Protein AF-A0A5M9NS33-F1 (afdb_monomer_lite)

pLDDT: mean 83.9, std 11.26, range [51.88, 95.5]

Secondary structure (DSSP, 8-state):
-HHHHHHHHHHHHHHHHHHHHHHHHHHHHHHHHTT-HHHHHHHHHHHHHHHHHHHH----GGGHHHHHHHHHHHHHHHHHHHHHHHHHHHHHHHHHHHHHHHHHHHHHHHHHHHHHHTT-

Structure (mmCIF, N/CA/C/O backbone):
data_AF-A0A5M9NS33-F1
#
_entry.id   AF-A0A5M9NS33-F1
#
loop_
_atom_site.group_PDB
_atom_site.id
_atom_site.type_symbol
_atom_site.label_atom_id
_atom_site.label_alt_id
_atom_site.label_comp_id
_atom_site.label_asym_id
_atom_site.label_entity_id
_atom_site.label_seq_id
_atom_site.pdbx_PDB_ins_code
_atom_site.Cartn_x
_atom_site.Cartn_y
_atom_site.Cartn_z
_atom_site.occupancy
_atom_site.B_iso_or_equiv
_atom_site.auth_seq_id
_atom_site.auth_comp_id
_atom_site.auth_asym_id
_atom_site.auth_atom_id
_atom_site.pdbx_PDB_model_num
ATOM 1 N N . MET A 1 1 ? 20.444 -3.857 -27.883 1.00 63.00 1 MET A N 1
ATOM 2 C CA . MET A 1 1 ? 19.854 -5.080 -27.289 1.00 63.00 1 MET A CA 1
ATOM 3 C C . MET A 1 1 ? 19.726 -5.002 -25.760 1.00 63.00 1 MET A C 1
ATOM 5 O O . MET A 1 1 ? 18.624 -5.177 -25.263 1.00 63.00 1 MET A O 1
ATOM 9 N N . ALA A 1 2 ? 20.769 -4.629 -25.003 1.00 81.25 2 ALA A N 1
ATOM 10 C CA . ALA A 1 2 ? 20.686 -4.489 -23.535 1.00 81.25 2 ALA A CA 1
ATOM 11 C C . ALA A 1 2 ? 19.640 -3.465 -23.029 1.00 81.25 2 ALA A C 1
ATOM 13 O O . ALA A 1 2 ? 18.993 -3.696 -22.011 1.00 81.25 2 ALA A O 1
ATOM 14 N N . GLN A 1 3 ? 19.443 -2.352 -23.746 1.00 84.94 3 GLN A N 1
ATOM 15 C CA . GLN A 1 3 ? 18.439 -1.336 -23.393 1.00 84.94 3 GLN A CA 1
ATOM 16 C C . GLN A 1 3 ? 17.003 -1.884 -23.456 1.00 84.94 3 GLN A C 1
ATOM 18 O O . GLN A 1 3 ? 16.223 -1.657 -22.538 1.00 84.94 3 GLN A O 1
ATOM 23 N N . TYR A 1 4 ? 16.685 -2.670 -24.489 1.00 87.62 4 TYR A N 1
ATOM 24 C CA . TYR A 1 4 ? 15.371 -3.294 -24.661 1.00 87.62 4 TYR A CA 1
ATOM 25 C C . TYR A 1 4 ? 15.023 -4.229 -23.492 1.00 87.62 4 TYR A C 1
ATOM 27 O O . TYR A 1 4 ? 13.934 -4.145 -22.930 1.00 87.62 4 TYR A O 1
ATOM 35 N N . TYR A 1 5 ? 15.970 -5.068 -23.061 1.00 89.88 5 TYR A N 1
ATOM 36 C CA . TYR A 1 5 ? 15.760 -5.956 -21.913 1.00 89.88 5 TYR A CA 1
ATOM 37 C C . TYR A 1 5 ? 15.577 -5.189 -20.598 1.00 89.88 5 TYR A C 1
ATOM 39 O O . TYR A 1 5 ? 14.714 -5.548 -19.799 1.00 89.88 5 TYR A O 1
ATOM 47 N N . LYS A 1 6 ? 16.328 -4.097 -20.385 1.00 88.56 6 LYS A N 1
ATOM 48 C CA . LYS A 1 6 ? 16.136 -3.215 -19.219 1.00 88.56 6 LYS A CA 1
ATOM 49 C C . LYS A 1 6 ? 14.741 -2.590 -19.202 1.00 88.56 6 LYS A C 1
ATOM 51 O O . LYS A 1 6 ? 14.126 -2.507 -18.143 1.00 88.56 6 LYS A O 1
ATOM 56 N N . GLU A 1 7 ? 14.238 -2.174 -20.361 1.00 92.25 7 GLU A N 1
ATOM 57 C CA . GLU A 1 7 ? 12.888 -1.624 -20.502 1.00 92.25 7 GLU A CA 1
ATOM 58 C C . GLU A 1 7 ? 11.812 -2.674 -20.225 1.00 92.25 7 GLU A C 1
ATOM 60 O O . GLU A 1 7 ? 10.892 -2.406 -19.457 1.00 92.25 7 GLU A O 1
ATOM 65 N N . LYS A 1 8 ? 11.962 -3.891 -20.758 1.00 93.94 8 LYS A N 1
ATOM 66 C CA . LYS A 1 8 ? 11.018 -4.991 -20.517 1.00 93.94 8 LYS A CA 1
ATOM 67 C C . LYS A 1 8 ? 10.977 -5.438 -19.059 1.00 93.94 8 LYS A C 1
ATOM 69 O O . LYS A 1 8 ? 9.894 -5.636 -18.513 1.00 93.94 8 LYS A O 1
ATOM 74 N N . LEU A 1 9 ? 12.136 -5.550 -18.413 1.00 92.56 9 LEU A N 1
ATOM 75 C CA . LEU A 1 9 ? 12.209 -5.880 -16.990 1.00 92.56 9 LEU A CA 1
ATOM 76 C C . LEU A 1 9 ? 11.555 -4.787 -16.133 1.00 92.56 9 LEU A C 1
ATOM 78 O O . LEU A 1 9 ? 10.815 -5.089 -15.199 1.00 92.56 9 LEU A O 1
ATOM 82 N N . TYR A 1 10 ? 11.798 -3.519 -16.470 1.00 93.50 10 TYR A N 1
ATOM 83 C CA . TYR A 1 10 ? 11.156 -2.393 -15.802 1.00 93.50 10 TYR A CA 1
ATOM 84 C C . TYR A 1 10 ? 9.626 -2.431 -15.956 1.00 93.50 10 TYR A C 1
ATOM 86 O O . TYR A 1 10 ? 8.925 -2.323 -14.952 1.00 93.50 10 TYR A O 1
ATOM 94 N N . GLU A 1 11 ? 9.108 -2.635 -17.174 1.00 94.12 11 GLU A N 1
ATOM 95 C CA . GLU A 1 11 ? 7.664 -2.778 -17.430 1.00 94.12 11 GLU A CA 1
ATOM 96 C C . GLU A 1 11 ? 7.051 -3.894 -16.579 1.00 94.12 11 GLU A C 1
ATOM 98 O O . GLU A 1 11 ? 6.038 -3.681 -15.915 1.00 94.12 11 GLU A O 1
ATOM 103 N N . PHE A 1 12 ? 7.677 -5.073 -16.575 1.00 94.88 12 PHE A N 1
ATOM 104 C CA . PHE A 1 12 ? 7.199 -6.222 -15.814 1.00 94.88 12 PHE A CA 1
ATOM 105 C C . PHE A 1 12 ? 7.129 -5.920 -14.312 1.00 94.88 12 PHE A C 1
ATOM 107 O O . PHE A 1 12 ? 6.076 -6.100 -13.695 1.00 94.88 12 PHE A O 1
ATOM 114 N N . ASN A 1 13 ? 8.219 -5.407 -13.735 1.00 93.81 13 ASN A N 1
ATOM 115 C CA . ASN A 1 13 ? 8.295 -5.120 -12.305 1.00 93.81 13 ASN A CA 1
ATOM 116 C C . ASN A 1 13 ? 7.289 -4.042 -11.892 1.00 93.81 13 ASN A C 1
ATOM 118 O O . ASN A 1 13 ? 6.545 -4.231 -10.935 1.00 93.81 13 ASN A O 1
ATOM 122 N N . ILE A 1 14 ? 7.213 -2.934 -12.633 1.00 92.69 14 ILE A N 1
ATOM 123 C CA . ILE A 1 14 ? 6.277 -1.852 -12.312 1.00 92.69 14 ILE A CA 1
ATOM 124 C C . ILE A 1 14 ? 4.827 -2.317 -12.441 1.00 92.69 14 ILE A C 1
ATOM 126 O O . ILE A 1 14 ? 4.024 -2.018 -11.563 1.00 92.69 14 ILE A O 1
ATOM 130 N N . ASN A 1 15 ? 4.486 -3.095 -13.471 1.00 92.75 15 ASN A N 1
ATOM 131 C CA . ASN A 1 15 ? 3.140 -3.652 -13.601 1.00 92.75 15 ASN A CA 1
ATOM 132 C C . ASN A 1 15 ? 2.783 -4.573 -12.430 1.00 92.75 15 ASN A C 1
ATOM 134 O O . ASN A 1 15 ? 1.657 -4.520 -11.936 1.00 92.75 15 ASN A O 1
ATOM 138 N N . ARG A 1 16 ? 3.732 -5.397 -11.970 1.00 94.31 16 ARG A N 1
ATOM 139 C CA . ARG A 1 16 ? 3.534 -6.266 -10.806 1.00 94.31 16 ARG A CA 1
ATOM 140 C C . ARG A 1 16 ? 3.242 -5.452 -9.547 1.00 94.31 16 ARG A C 1
ATOM 142 O O . ARG A 1 16 ? 2.261 -5.727 -8.863 1.00 94.31 16 ARG A O 1
ATOM 149 N N . GLU A 1 17 ? 4.051 -4.434 -9.271 1.00 94.25 17 GLU A N 1
ATOM 150 C CA . GLU A 1 17 ? 3.895 -3.605 -8.071 1.00 94.25 17 GLU A CA 1
ATOM 151 C C . GLU A 1 17 ? 2.627 -2.743 -8.118 1.00 94.25 17 GLU A C 1
ATOM 153 O O . GLU A 1 17 ? 1.915 -2.644 -7.124 1.00 94.25 17 GLU A O 1
ATOM 158 N N . CYS A 1 18 ? 2.271 -2.179 -9.276 1.00 91.69 18 CYS A N 1
ATOM 159 C CA . CYS A 1 18 ? 1.009 -1.454 -9.437 1.00 91.69 18 CYS A CA 1
ATOM 160 C C . CYS A 1 18 ? -0.210 -2.358 -9.196 1.00 91.69 18 CYS A C 1
ATOM 162 O O . CYS A 1 18 ? -1.163 -1.931 -8.545 1.00 91.69 18 CYS A O 1
ATOM 164 N N . LYS A 1 19 ? -0.180 -3.613 -9.669 1.00 93.50 19 LYS A N 1
ATOM 165 C CA . LYS A 1 19 ? -1.236 -4.596 -9.378 1.00 93.50 19 LYS A CA 1
ATOM 166 C C . LYS A 1 19 ? -1.313 -4.922 -7.889 1.00 93.50 19 LYS A C 1
ATOM 168 O O . LYS A 1 19 ? -2.413 -4.968 -7.348 1.00 93.50 19 LYS A O 1
ATOM 173 N N . ALA A 1 20 ? -0.169 -5.119 -7.232 1.00 90.62 20 ALA A N 1
ATOM 174 C CA . ALA A 1 20 ? -0.119 -5.364 -5.793 1.00 90.62 20 ALA A CA 1
ATOM 175 C C . ALA A 1 20 ? -0.719 -4.191 -5.002 1.00 90.62 20 ALA A C 1
ATOM 177 O O . ALA A 1 20 ? -1.540 -4.414 -4.119 1.00 90.62 20 ALA A O 1
ATOM 178 N N . ILE A 1 21 ? -0.393 -2.947 -5.372 1.00 93.06 21 ILE A N 1
ATOM 179 C CA . ILE A 1 21 ? -0.989 -1.744 -4.771 1.00 93.06 21 ILE A CA 1
ATOM 180 C C . ILE A 1 21 ? -2.505 -1.735 -4.964 1.00 93.06 21 ILE A C 1
ATOM 182 O O . ILE A 1 21 ? -3.231 -1.537 -3.998 1.00 93.06 21 ILE A O 1
ATOM 186 N N . TYR A 1 22 ? -2.985 -1.966 -6.189 1.00 92.94 22 TYR A N 1
ATOM 187 C CA . TYR A 1 22 ? -4.416 -1.942 -6.490 1.00 92.94 22 TYR A CA 1
ATOM 188 C C . TYR A 1 22 ? -5.195 -2.975 -5.663 1.00 92.94 22 TYR A C 1
ATOM 190 O O . TYR A 1 22 ? -6.131 -2.611 -4.956 1.00 92.94 22 TYR A O 1
ATOM 198 N N . MET A 1 23 ? -4.758 -4.239 -5.685 1.00 92.00 23 MET A N 1
ATOM 199 C CA . MET A 1 23 ? -5.381 -5.309 -4.896 1.00 92.00 23 MET A CA 1
ATOM 200 C C . MET A 1 23 ? -5.261 -5.053 -3.392 1.00 92.00 23 MET A C 1
ATOM 202 O O . MET A 1 23 ? -6.185 -5.331 -2.637 1.00 92.00 23 MET A O 1
ATOM 206 N N . GLY A 1 24 ? -4.129 -4.504 -2.948 1.00 91.44 24 GLY A N 1
ATOM 207 C CA . GLY A 1 24 ? -3.916 -4.146 -1.553 1.00 91.44 24 GLY A CA 1
ATOM 208 C C . GLY A 1 24 ? -4.882 -3.076 -1.072 1.00 91.44 24 GLY A C 1
ATOM 209 O O . GLY A 1 24 ? -5.432 -3.219 0.012 1.00 91.44 24 GLY A O 1
ATOM 210 N N . CYS A 1 25 ? -5.114 -2.027 -1.863 1.00 90.25 25 CYS A N 1
ATOM 211 C CA . CYS A 1 25 ? -6.074 -0.979 -1.519 1.00 90.25 25 CYS A CA 1
ATOM 212 C C . CYS A 1 25 ? -7.492 -1.538 -1.366 1.00 90.25 25 CYS A C 1
ATOM 214 O O . CYS A 1 25 ? -8.165 -1.209 -0.395 1.00 90.25 25 CYS A O 1
ATOM 216 N N . ASP A 1 26 ? -7.918 -2.391 -2.296 1.00 93.06 26 ASP A N 1
ATOM 217 C CA . ASP A 1 26 ? -9.234 -3.035 -2.269 1.00 93.06 26 ASP A CA 1
ATOM 218 C C . ASP A 1 26 ? -9.410 -3.894 -1.006 1.00 93.06 26 ASP A C 1
ATOM 220 O O . ASP A 1 26 ? -10.302 -3.668 -0.187 1.00 93.06 26 ASP A O 1
ATOM 224 N N . LYS A 1 27 ? -8.448 -4.787 -0.756 1.00 92.38 27 LYS A N 1
ATOM 225 C CA . LYS A 1 27 ? -8.448 -5.667 0.418 1.00 92.38 27 LYS A CA 1
ATOM 226 C C . LYS A 1 27 ? -8.282 -4.928 1.742 1.00 92.38 27 LYS A C 1
ATOM 228 O O . LYS A 1 27 ? -8.808 -5.361 2.765 1.00 92.38 27 LYS A O 1
ATOM 233 N N . PHE A 1 28 ? -7.575 -3.803 1.740 1.00 88.12 28 PHE A N 1
ATOM 234 C CA . PHE A 1 28 ? -7.495 -2.923 2.898 1.00 88.12 28 PHE A CA 1
ATOM 235 C C . PHE A 1 28 ? -8.870 -2.346 3.242 1.00 88.12 28 PHE A C 1
ATOM 237 O O . PHE A 1 28 ? -9.263 -2.383 4.403 1.00 88.12 28 PHE A O 1
ATOM 244 N N . VAL A 1 29 ? -9.615 -1.850 2.249 1.00 86.31 29 VAL A N 1
ATOM 245 C CA . VAL A 1 29 ? -10.964 -1.306 2.465 1.00 86.31 29 VAL A CA 1
ATOM 246 C C . VAL A 1 29 ? -11.913 -2.383 2.990 1.00 86.31 29 VAL A C 1
ATOM 248 O O . VAL A 1 29 ? -12.606 -2.135 3.976 1.00 86.31 29 VAL A O 1
ATOM 251 N N . GLU A 1 30 ? -11.899 -3.583 2.401 1.00 90.31 30 GLU A N 1
ATOM 252 C CA . GLU A 1 30 ? -12.655 -4.735 2.916 1.00 90.31 30 GLU A CA 1
ATOM 253 C C . GLU A 1 30 ? -12.314 -5.016 4.389 1.00 90.31 30 GLU A C 1
ATOM 255 O O . GLU A 1 30 ? -13.199 -5.035 5.241 1.00 90.31 30 GLU A O 1
ATOM 260 N N . ALA A 1 31 ? -11.024 -5.127 4.722 1.00 86.56 31 ALA A N 1
ATOM 261 C CA . ALA A 1 31 ? -10.585 -5.417 6.085 1.00 86.56 31 ALA A CA 1
ATOM 262 C C . ALA A 1 31 ? -10.995 -4.335 7.099 1.00 86.56 31 ALA A C 1
ATOM 264 O O . ALA A 1 31 ? -11.288 -4.649 8.253 1.00 86.56 31 ALA A O 1
ATOM 265 N N . ILE A 1 32 ? -11.026 -3.065 6.688 1.00 82.38 32 ILE A N 1
ATOM 266 C CA . ILE A 1 32 ? -11.506 -1.962 7.528 1.00 82.38 32 ILE A CA 1
ATOM 267 C C . ILE A 1 32 ? -13.016 -2.075 7.767 1.00 82.38 32 ILE A C 1
ATOM 269 O O . ILE A 1 32 ? -13.453 -1.923 8.910 1.00 82.38 32 ILE A O 1
ATOM 273 N N . ASN A 1 33 ? -13.800 -2.378 6.729 1.00 81.88 33 ASN A N 1
ATOM 274 C CA . ASN A 1 33 ? -15.249 -2.570 6.844 1.00 81.88 33 ASN A CA 1
ATOM 275 C C . ASN A 1 33 ? -15.593 -3.751 7.763 1.00 81.88 33 ASN A C 1
ATOM 277 O O . ASN A 1 33 ? -16.477 -3.638 8.613 1.00 81.88 33 ASN A O 1
ATOM 281 N N . ASP A 1 34 ? -14.818 -4.830 7.666 1.00 84.44 34 ASP A N 1
ATOM 282 C CA . ASP A 1 34 ? -14.949 -6.026 8.502 1.00 84.44 34 ASP A CA 1
ATOM 283 C C . ASP A 1 34 ? -14.348 -5.851 9.905 1.00 84.44 34 ASP A C 1
ATOM 285 O O . ASP A 1 34 ? -14.402 -6.763 10.732 1.00 84.44 34 ASP A O 1
ATOM 289 N N . LYS A 1 35 ? -13.748 -4.687 10.195 1.00 80.50 35 LYS A N 1
ATOM 290 C CA . LYS A 1 35 ? -13.025 -4.392 11.444 1.00 80.50 35 LYS A CA 1
ATOM 291 C C . LYS A 1 35 ? -11.900 -5.400 11.741 1.00 80.50 35 LYS A C 1
ATOM 293 O O . LYS A 1 35 ? -11.503 -5.581 12.893 1.00 80.50 35 LYS A O 1
ATOM 298 N N . ASN A 1 36 ? -11.343 -6.036 10.710 1.00 81.81 36 ASN A N 1
ATOM 299 C CA . ASN A 1 36 ? -10.247 -6.994 10.813 1.00 81.81 36 ASN A CA 1
ATOM 300 C C . ASN A 1 36 ? -8.890 -6.274 10.771 1.00 81.81 36 ASN A C 1
ATOM 302 O O . ASN A 1 36 ? -8.280 -6.074 9.718 1.00 81.81 36 ASN A O 1
ATOM 306 N N . LEU A 1 37 ? -8.397 -5.904 11.953 1.00 78.06 37 LEU A N 1
ATOM 307 C CA . LEU A 1 37 ? -7.183 -5.095 12.112 1.00 78.06 37 LEU A CA 1
ATOM 308 C C . LEU A 1 37 ? 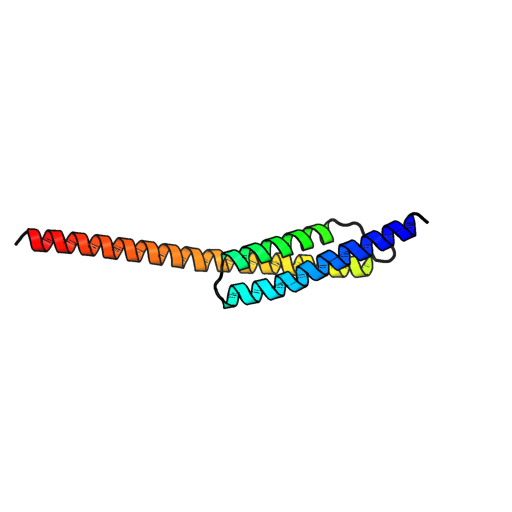-5.913 -5.776 11.607 1.00 78.06 37 LEU A C 1
ATOM 310 O O . LEU A 1 37 ? -5.041 -5.118 11.041 1.00 78.06 37 LEU A O 1
ATOM 314 N N . SER A 1 38 ? -5.806 -7.091 11.806 1.00 82.31 38 SER A N 1
ATOM 315 C CA . SER A 1 38 ? -4.644 -7.862 11.359 1.00 82.31 38 SER A CA 1
ATOM 316 C C . SER A 1 38 ? -4.534 -7.828 9.834 1.00 82.31 38 SER A C 1
ATOM 318 O O . SER A 1 38 ? -3.480 -7.491 9.291 1.00 82.31 38 SER A O 1
ATOM 320 N N . SER A 1 39 ? -5.656 -8.061 9.147 1.00 85.44 39 SER A N 1
ATOM 321 C CA . SER A 1 39 ? -5.718 -8.021 7.685 1.00 85.44 39 SER A CA 1
ATOM 322 C C . SER A 1 39 ? -5.484 -6.610 7.152 1.00 85.44 39 SER A C 1
ATOM 324 O O . SER A 1 39 ? -4.684 -6.427 6.236 1.00 85.44 39 SER A O 1
ATOM 326 N N . ALA A 1 40 ? -6.096 -5.595 7.771 1.00 84.69 40 ALA A N 1
ATOM 327 C CA . ALA A 1 40 ? -5.883 -4.201 7.393 1.00 84.69 40 ALA A CA 1
ATOM 328 C C . ALA A 1 40 ? -4.398 -3.816 7.500 1.00 84.69 40 ALA A C 1
ATOM 330 O O . ALA A 1 40 ? -3.831 -3.260 6.560 1.00 84.69 40 ALA A O 1
ATOM 331 N N . ARG A 1 41 ? -3.724 -4.181 8.598 1.00 82.94 41 ARG A N 1
ATOM 332 C CA . ARG A 1 41 ? -2.284 -3.944 8.763 1.00 82.94 41 ARG A CA 1
ATOM 333 C C . ARG A 1 41 ? -1.451 -4.675 7.708 1.00 82.94 41 ARG A C 1
ATOM 335 O O . ARG A 1 41 ? -0.546 -4.074 7.135 1.00 82.94 41 ARG A O 1
ATOM 342 N N . MET A 1 42 ? -1.757 -5.939 7.428 1.00 88.38 42 MET A N 1
ATOM 343 C CA . MET A 1 42 ? -1.029 -6.732 6.435 1.00 88.38 42 MET A CA 1
ATOM 344 C C . MET A 1 42 ? -1.113 -6.107 5.034 1.00 88.38 42 MET A C 1
ATOM 346 O O . MET A 1 42 ? -0.090 -5.908 4.375 1.00 88.38 42 MET A O 1
ATOM 350 N N . PHE A 1 43 ? -2.318 -5.749 4.580 1.00 89.69 43 PHE A N 1
ATOM 351 C CA . PHE A 1 43 ? -2.497 -5.125 3.266 1.00 89.69 43 PHE A CA 1
ATOM 352 C C . PHE A 1 43 ? -1.870 -3.733 3.205 1.00 89.69 43 PHE A C 1
ATOM 354 O O . PHE A 1 43 ? -1.259 -3.374 2.198 1.00 89.69 43 PHE A O 1
ATOM 361 N N . LEU A 1 44 ? -1.927 -2.980 4.303 1.00 86.50 44 LEU A N 1
ATOM 362 C CA . LEU A 1 44 ? -1.250 -1.695 4.427 1.00 86.50 44 LEU A CA 1
ATOM 363 C C . LEU A 1 44 ? 0.271 -1.823 4.244 1.00 86.50 44 LEU A C 1
ATOM 365 O O . LEU A 1 44 ? 0.870 -1.081 3.461 1.00 86.50 44 LEU A O 1
ATOM 369 N N . GLU A 1 45 ? 0.902 -2.774 4.936 1.00 87.12 45 GLU A N 1
ATOM 370 C CA . GLU A 1 45 ? 2.340 -3.038 4.822 1.00 87.12 45 GLU A CA 1
ATOM 371 C C . GLU A 1 45 ? 2.725 -3.431 3.387 1.00 87.12 45 GLU A C 1
ATOM 373 O O . GLU A 1 45 ? 3.715 -2.920 2.852 1.00 87.12 45 GLU A O 1
ATOM 378 N N . MET A 1 46 ? 1.906 -4.255 2.723 1.00 90.44 46 MET A N 1
ATOM 379 C CA . MET A 1 46 ? 2.094 -4.613 1.315 1.00 90.44 46 MET A CA 1
ATOM 380 C C . MET A 1 46 ? 2.097 -3.373 0.408 1.00 90.44 46 MET A C 1
ATOM 382 O O . MET A 1 46 ? 3.042 -3.175 -0.360 1.00 90.44 46 MET A O 1
ATOM 386 N N . ILE A 1 47 ? 1.092 -2.498 0.528 1.00 91.56 47 ILE A N 1
ATOM 387 C CA . ILE A 1 47 ? 0.990 -1.297 -0.315 1.00 91.56 47 ILE A CA 1
ATOM 388 C C . ILE A 1 47 ? 2.179 -0.359 -0.076 1.00 91.56 47 ILE A C 1
ATOM 390 O O . ILE A 1 47 ? 2.748 0.184 -1.030 1.00 91.56 47 ILE A O 1
ATOM 394 N N . ILE A 1 48 ? 2.587 -0.175 1.185 1.00 90.50 48 ILE A N 1
ATOM 395 C CA . ILE A 1 48 ? 3.740 0.661 1.545 1.00 90.50 48 ILE A CA 1
ATOM 396 C C . ILE A 1 48 ? 5.021 0.118 0.908 1.00 90.50 48 ILE A C 1
ATOM 398 O O . ILE A 1 48 ? 5.809 0.898 0.366 1.00 90.50 48 ILE A O 1
ATOM 402 N N . ASN A 1 49 ? 5.236 -1.196 0.954 1.00 91.94 49 ASN A N 1
ATOM 403 C CA . ASN A 1 49 ? 6.428 -1.821 0.388 1.00 91.94 49 ASN A CA 1
ATOM 404 C C . ASN A 1 49 ? 6.485 -1.653 -1.137 1.00 91.94 49 ASN A C 1
ATOM 406 O O . ASN A 1 49 ? 7.512 -1.202 -1.656 1.00 91.94 49 ASN A O 1
ATOM 410 N N . SER A 1 50 ? 5.374 -1.872 -1.843 1.00 94.19 50 SER A N 1
ATOM 411 C CA . SER A 1 50 ? 5.290 -1.617 -3.287 1.00 94.19 50 SER A CA 1
ATOM 412 C C . SER A 1 50 ? 5.487 -0.135 -3.633 1.00 94.19 50 SER A C 1
ATOM 414 O O . SER A 1 50 ? 6.238 0.208 -4.549 1.00 94.19 50 SER A O 1
ATOM 416 N N . CYS A 1 51 ? 4.903 0.782 -2.853 1.00 94.31 51 CYS A N 1
ATOM 417 C CA . CYS A 1 51 ? 5.107 2.223 -3.032 1.00 94.31 51 CYS A CA 1
ATOM 418 C C . CYS A 1 51 ? 6.574 2.637 -2.834 1.00 94.31 51 CYS A C 1
ATOM 420 O O . CYS A 1 51 ? 7.090 3.469 -3.588 1.00 94.31 51 CYS A O 1
ATOM 422 N N . LYS A 1 52 ? 7.267 2.064 -1.842 1.00 93.94 52 LYS A N 1
ATOM 423 C CA . LYS A 1 52 ? 8.704 2.292 -1.627 1.00 93.94 52 LYS A CA 1
ATOM 424 C C . LYS A 1 52 ? 9.515 1.807 -2.824 1.00 93.94 52 LYS A C 1
ATOM 426 O O . LYS A 1 52 ? 10.348 2.570 -3.309 1.00 93.94 52 LYS A O 1
ATOM 431 N N . TYR A 1 53 ? 9.230 0.607 -3.334 1.00 95.50 53 TYR A N 1
ATOM 432 C CA . TYR A 1 53 ? 9.900 0.064 -4.516 1.00 95.50 53 TYR A CA 1
ATOM 433 C C . TYR A 1 53 ? 9.744 0.983 -5.736 1.00 95.50 53 TYR A C 1
ATOM 435 O O . TYR A 1 53 ? 10.733 1.362 -6.368 1.00 95.50 53 TYR A O 1
ATOM 443 N N . ILE A 1 54 ? 8.518 1.416 -6.046 1.00 93.06 54 ILE A N 1
ATOM 444 C CA . ILE A 1 54 ? 8.267 2.330 -7.171 1.00 93.06 54 ILE A CA 1
ATOM 445 C C . ILE A 1 54 ? 9.026 3.649 -6.973 1.00 93.06 54 ILE A C 1
ATOM 447 O O . ILE A 1 54 ? 9.622 4.174 -7.910 1.00 93.06 54 ILE A O 1
ATOM 451 N N . ARG A 1 55 ? 9.068 4.190 -5.752 1.00 93.38 55 ARG A N 1
ATOM 452 C CA . ARG A 1 55 ? 9.778 5.444 -5.463 1.00 93.38 55 ARG A CA 1
ATOM 453 C C . ARG A 1 55 ? 11.293 5.348 -5.634 1.00 93.38 55 ARG A C 1
ATOM 455 O O . ARG A 1 55 ? 11.893 6.339 -6.061 1.00 93.38 55 ARG A O 1
ATOM 462 N N . THR A 1 56 ? 11.907 4.219 -5.296 1.00 94.25 56 THR A N 1
ATOM 463 C CA . THR A 1 56 ? 13.365 4.027 -5.377 1.00 94.25 56 THR A CA 1
ATOM 464 C C . THR A 1 56 ? 13.824 3.518 -6.739 1.00 94.25 56 THR A C 1
ATOM 466 O O . THR A 1 56 ? 14.983 3.710 -7.102 1.00 94.25 56 THR A O 1
ATOM 469 N N . THR A 1 57 ? 12.921 2.942 -7.533 1.00 93.88 57 THR A N 1
ATOM 470 C CA . THR A 1 57 ? 13.233 2.479 -8.886 1.00 93.88 57 THR A CA 1
ATOM 471 C C . THR A 1 57 ? 13.653 3.645 -9.789 1.00 93.88 57 THR A C 1
ATOM 473 O O . THR A 1 57 ? 13.079 4.742 -9.767 1.00 93.88 57 THR A O 1
ATOM 476 N N . LYS A 1 58 ? 14.684 3.408 -10.608 1.00 93.69 58 LYS A N 1
ATOM 477 C CA . LYS A 1 58 ? 15.136 4.335 -11.649 1.00 93.69 58 LYS A CA 1
ATOM 478 C C . LYS A 1 58 ? 14.505 3.932 -12.988 1.00 93.69 58 LYS A C 1
ATOM 480 O O . LYS A 1 58 ? 14.807 2.843 -13.475 1.00 93.69 58 LYS A O 1
ATOM 485 N N . PRO A 1 59 ? 13.649 4.772 -13.595 1.00 93.38 59 PRO A N 1
ATOM 486 C CA . PRO A 1 59 ? 13.010 4.433 -14.858 1.00 93.38 59 PRO A CA 1
ATOM 487 C C . PRO A 1 59 ? 13.982 4.610 -16.037 1.00 93.38 59 PRO A C 1
ATOM 489 O O . PRO A 1 59 ? 14.816 5.524 -16.015 1.00 93.38 59 PRO A O 1
ATOM 492 N N . PRO A 1 60 ? 13.853 3.802 -17.102 1.00 93.69 60 PRO A N 1
ATOM 493 C CA . PRO A 1 60 ? 14.406 4.139 -18.410 1.00 93.69 60 PRO A CA 1
ATOM 494 C C . PRO A 1 60 ? 13.833 5.470 -18.921 1.00 93.69 60 PRO A C 1
ATOM 496 O O . PRO A 1 60 ? 12.717 5.846 -18.559 1.00 93.69 60 PRO A O 1
ATOM 499 N N . VAL A 1 61 ? 14.568 6.165 -19.798 1.00 91.75 61 VAL A N 1
ATOM 500 C CA . VAL A 1 61 ? 14.194 7.503 -20.313 1.00 91.75 61 VAL A CA 1
ATOM 501 C C . VAL A 1 61 ? 12.768 7.521 -20.870 1.00 91.75 61 VAL A C 1
ATOM 503 O O . VAL A 1 61 ? 11.994 8.414 -20.535 1.00 91.75 61 VAL A O 1
ATOM 506 N N . LYS A 1 62 ? 12.398 6.480 -21.623 1.00 92.50 62 LYS A N 1
ATOM 507 C CA . LYS A 1 62 ? 11.067 6.292 -22.212 1.00 92.50 62 LYS A CA 1
ATOM 508 C C . LYS A 1 62 ? 9.915 6.361 -21.196 1.00 92.50 62 LYS A C 1
ATOM 510 O O . LYS A 1 62 ? 8.841 6.837 -21.539 1.00 92.50 62 LYS A O 1
ATOM 515 N N . TYR A 1 63 ? 10.124 5.918 -19.954 1.00 92.56 63 TYR A N 1
ATOM 516 C CA . TYR A 1 63 ? 9.074 5.839 -18.925 1.00 92.56 63 TYR A CA 1
ATOM 517 C C . TYR A 1 63 ? 9.184 6.933 -17.859 1.00 92.56 63 TYR A C 1
ATOM 519 O O . TYR A 1 63 ? 8.486 6.885 -16.848 1.00 92.56 63 TYR A O 1
ATOM 527 N N . LYS A 1 64 ? 10.067 7.922 -18.033 1.00 93.00 64 LYS A N 1
ATOM 528 C CA . LYS A 1 64 ? 10.372 8.907 -16.986 1.00 93.00 64 LYS A CA 1
ATOM 529 C C . LYS A 1 64 ? 9.137 9.689 -16.523 1.00 93.00 64 LYS A C 1
ATOM 531 O O . LYS A 1 64 ? 8.925 9.819 -15.317 1.00 93.00 64 LYS A O 1
ATOM 536 N N . GLU A 1 65 ? 8.310 10.151 -17.460 1.00 93.31 65 GLU A N 1
ATOM 537 C CA . GLU A 1 65 ? 7.120 10.952 -17.142 1.00 93.31 65 GLU A CA 1
ATOM 538 C C . GLU A 1 65 ? 6.020 10.130 -16.470 1.00 93.31 65 GLU A C 1
ATOM 540 O O . GLU A 1 65 ? 5.526 10.514 -15.408 1.00 93.31 65 GLU A O 1
ATOM 545 N N . ILE A 1 66 ? 5.689 8.953 -17.009 1.00 90.94 66 ILE A N 1
ATOM 546 C CA . ILE A 1 66 ? 4.684 8.083 -16.382 1.00 90.94 66 ILE A CA 1
ATOM 547 C C . ILE A 1 66 ? 5.138 7.627 -14.989 1.00 90.94 66 ILE A C 1
ATOM 549 O O . ILE A 1 66 ? 4.362 7.634 -14.035 1.00 90.94 66 ILE A O 1
ATOM 553 N N . HIS A 1 67 ? 6.429 7.345 -14.818 1.00 93.25 67 HIS A N 1
ATOM 554 C CA . HIS A 1 67 ? 6.976 6.978 -13.520 1.00 93.25 67 HIS A CA 1
ATOM 555 C C . HIS A 1 67 ? 6.920 8.128 -12.509 1.00 93.25 67 HIS A C 1
ATOM 557 O O . HIS A 1 67 ? 6.683 7.902 -11.323 1.00 93.25 67 HIS A O 1
ATOM 563 N N . LYS A 1 68 ? 7.093 9.379 -12.952 1.00 93.50 68 LYS A N 1
ATOM 564 C CA . LYS A 1 68 ? 6.918 10.562 -12.097 1.00 93.50 68 LYS A CA 1
ATOM 565 C C . LYS A 1 68 ? 5.481 10.664 -11.578 1.00 93.50 68 LYS A C 1
ATOM 567 O O . LYS A 1 68 ? 5.285 10.954 -10.397 1.00 93.50 68 LYS A O 1
ATOM 572 N N . GLN A 1 69 ? 4.491 10.375 -12.423 1.00 92.94 69 GLN A N 1
ATOM 573 C CA . GLN A 1 69 ? 3.085 10.315 -12.012 1.00 92.94 69 GLN A CA 1
ATOM 574 C C . GLN A 1 69 ? 2.849 9.188 -10.997 1.00 92.94 69 GLN A C 1
ATOM 576 O O . GLN A 1 69 ? 2.263 9.436 -9.944 1.00 92.94 69 GLN A O 1
ATOM 581 N N . MET A 1 70 ? 3.401 7.994 -11.239 1.00 93.50 70 MET A N 1
ATOM 582 C CA . MET A 1 70 ? 3.335 6.873 -10.290 1.00 93.50 70 MET A CA 1
ATOM 583 C C . MET A 1 70 ? 3.934 7.242 -8.927 1.00 93.50 70 MET A C 1
ATOM 585 O O . MET A 1 70 ? 3.301 7.020 -7.898 1.00 93.50 70 MET A O 1
ATOM 589 N N . LYS A 1 71 ? 5.107 7.894 -8.890 1.00 93.56 71 LYS A N 1
ATOM 590 C CA . LYS A 1 71 ? 5.704 8.370 -7.627 1.00 93.56 71 LYS A CA 1
ATOM 591 C C . LYS A 1 71 ? 4.793 9.345 -6.886 1.00 93.56 71 LYS A C 1
ATOM 593 O O . LYS A 1 71 ? 4.723 9.284 -5.660 1.00 93.56 71 LYS A O 1
ATOM 598 N N . LYS A 1 72 ? 4.098 10.234 -7.603 1.00 93.19 72 LYS A N 1
ATOM 599 C CA . LYS A 1 72 ? 3.135 11.166 -6.998 1.00 93.19 72 LYS A CA 1
ATOM 600 C C . LYS A 1 72 ? 1.980 10.407 -6.340 1.00 93.19 72 LYS A C 1
ATOM 602 O O . LYS A 1 72 ? 1.659 10.701 -5.192 1.00 93.19 72 LYS A O 1
ATOM 607 N N . VAL A 1 73 ? 1.426 9.402 -7.017 1.00 92.94 73 VAL A N 1
ATOM 608 C CA . VAL A 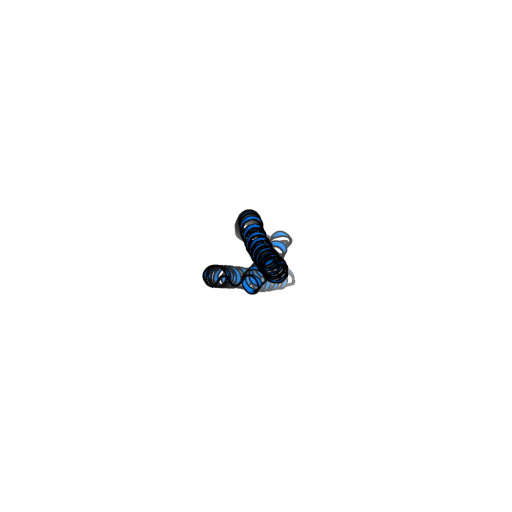1 73 ? 0.381 8.531 -6.454 1.00 92.94 73 VAL A CA 1
ATOM 609 C C . VAL A 1 73 ? 0.892 7.792 -5.215 1.00 92.94 73 VAL A C 1
ATOM 611 O O . VAL A 1 73 ? 0.266 7.880 -4.165 1.00 92.94 73 VAL A O 1
ATOM 614 N N . CYS A 1 74 ? 2.068 7.158 -5.280 1.00 93.38 74 CYS A N 1
ATOM 615 C CA . CYS A 1 74 ? 2.672 6.478 -4.129 1.00 93.38 74 CYS A CA 1
ATOM 616 C C . CYS A 1 74 ? 2.901 7.420 -2.937 1.00 93.38 74 CYS A C 1
ATOM 618 O O . CYS A 1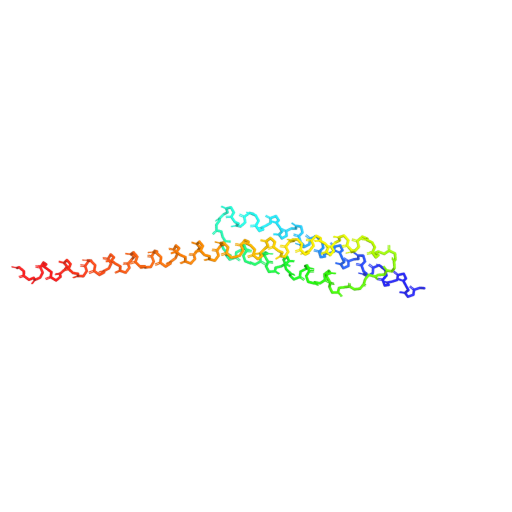 74 ? 2.682 7.037 -1.791 1.00 93.38 74 CYS A O 1
ATOM 620 N N . ASN A 1 75 ? 3.323 8.664 -3.183 1.00 90.56 75 ASN A N 1
ATOM 621 C CA . ASN A 1 75 ? 3.480 9.659 -2.122 1.00 90.56 75 ASN A CA 1
ATOM 622 C C . ASN A 1 75 ? 2.137 10.037 -1.485 1.00 90.56 75 ASN A C 1
ATOM 624 O O . ASN A 1 75 ? 2.076 10.183 -0.267 1.00 90.56 75 ASN A O 1
ATOM 628 N N . ASN A 1 76 ? 1.079 10.183 -2.285 1.00 90.88 76 ASN A N 1
ATOM 629 C CA . ASN A 1 76 ? -0.262 10.466 -1.776 1.00 90.88 76 ASN A CA 1
ATOM 630 C C . ASN A 1 76 ? -0.798 9.299 -0.942 1.00 90.88 76 ASN A C 1
ATOM 632 O O . ASN A 1 76 ? -1.280 9.529 0.162 1.00 90.88 76 ASN A O 1
ATOM 636 N N . LEU A 1 77 ? -0.641 8.060 -1.421 1.00 89.19 77 LEU A N 1
ATOM 637 C CA . LEU A 1 77 ? -1.022 6.855 -0.679 1.00 89.19 77 LEU A CA 1
ATOM 638 C C . LEU A 1 77 ? -0.288 6.777 0.663 1.00 89.19 77 LEU A C 1
ATOM 640 O O . LEU A 1 77 ? -0.914 6.641 1.704 1.00 89.19 77 LEU A O 1
ATOM 644 N N . MET A 1 78 ? 1.034 6.967 0.672 1.00 85.81 78 MET A N 1
ATOM 645 C CA . MET A 1 78 ? 1.811 6.951 1.916 1.00 85.81 78 MET A CA 1
ATOM 646 C C . MET A 1 78 ? 1.416 8.053 2.912 1.00 85.81 78 MET A C 1
ATOM 648 O O . MET A 1 78 ? 1.548 7.838 4.115 1.00 85.81 78 MET A O 1
ATOM 652 N N . LYS A 1 79 ? 0.962 9.222 2.436 1.00 85.94 79 LYS A N 1
ATOM 653 C CA . LYS A 1 79 ? 0.423 10.282 3.304 1.00 85.94 79 LYS A CA 1
ATOM 654 C C . LYS A 1 79 ? -0.920 9.875 3.900 1.00 85.94 79 LYS A C 1
ATOM 656 O O . LYS A 1 79 ? -1.024 9.829 5.117 1.00 85.94 79 LYS A O 1
ATOM 661 N N . LEU A 1 80 ? -1.868 9.470 3.050 1.00 82.94 80 LEU A N 1
ATOM 662 C CA . LEU A 1 80 ? -3.170 8.942 3.472 1.00 82.94 80 LEU A CA 1
ATOM 663 C C . LEU A 1 80 ? -3.015 7.851 4.531 1.00 82.94 80 LEU A C 1
ATOM 665 O O . LEU A 1 80 ? -3.733 7.840 5.521 1.00 82.94 80 LEU A O 1
ATOM 669 N N . TYR A 1 81 ? -2.038 6.963 4.365 1.00 77.06 81 TYR A N 1
ATOM 670 C CA . TYR A 1 81 ? -1.775 5.915 5.340 1.00 77.06 81 TYR A CA 1
ATOM 671 C C . TYR A 1 81 ? -1.231 6.411 6.667 1.00 77.06 81 TYR A C 1
ATOM 673 O O . TYR A 1 81 ? -1.610 5.854 7.689 1.00 77.06 81 TYR A O 1
ATOM 681 N N . ARG A 1 82 ? -0.374 7.437 6.693 1.00 74.44 82 ARG A N 1
ATOM 682 C CA . ARG A 1 82 ? 0.026 8.049 7.969 1.00 74.44 82 ARG A CA 1
ATOM 683 C C . ARG A 1 82 ? -1.180 8.622 8.698 1.00 74.44 82 ARG A C 1
ATOM 685 O O . ARG A 1 82 ? -1.301 8.399 9.897 1.00 74.44 82 ARG A O 1
ATOM 692 N N . ASP A 1 83 ? -2.060 9.295 7.968 1.00 75.88 83 ASP A N 1
ATOM 693 C CA . ASP A 1 83 ? -3.243 9.933 8.541 1.00 75.88 83 ASP A CA 1
ATOM 694 C C . ASP A 1 83 ? -4.223 8.878 9.072 1.00 75.88 83 ASP A C 1
ATOM 696 O O . ASP A 1 83 ? -4.649 8.946 10.224 1.00 75.88 83 ASP A O 1
ATOM 700 N N . ILE A 1 84 ? -4.507 7.840 8.272 1.00 69.94 84 ILE A N 1
ATOM 701 C CA . ILE A 1 84 ? -5.344 6.712 8.692 1.00 69.94 84 ILE A CA 1
ATOM 702 C C . ILE A 1 84 ? -4.721 6.024 9.898 1.00 69.94 84 ILE A C 1
ATOM 704 O O . ILE A 1 84 ? -5.418 5.828 10.881 1.00 69.94 84 ILE A O 1
ATOM 708 N N . PHE A 1 85 ? -3.433 5.678 9.856 1.00 66.62 85 PHE A N 1
ATOM 709 C CA . PHE A 1 85 ? -2.783 4.950 10.941 1.00 66.62 85 PHE A CA 1
ATOM 710 C C . PHE A 1 85 ? -2.774 5.756 12.238 1.00 66.62 85 PHE A C 1
ATOM 712 O O . PHE A 1 85 ? -3.051 5.171 13.273 1.00 66.62 85 PHE A O 1
ATOM 719 N N . SER A 1 86 ? -2.550 7.075 12.184 1.00 67.25 86 SER A N 1
ATOM 720 C CA . SER A 1 86 ? -2.667 7.960 13.352 1.00 67.25 86 SER A CA 1
ATOM 721 C C . SER A 1 86 ? -4.070 7.891 13.960 1.00 67.25 86 SER A C 1
ATOM 723 O O . SER A 1 86 ? -4.217 7.579 15.134 1.00 67.25 86 SER A O 1
ATOM 725 N N . ILE A 1 87 ? -5.110 8.082 13.143 1.00 65.75 87 ILE A N 1
ATOM 726 C CA . ILE A 1 87 ? -6.507 8.056 13.603 1.00 65.75 87 ILE A CA 1
ATOM 727 C C . ILE A 1 87 ? -6.904 6.665 14.121 1.00 65.75 87 ILE A C 1
ATOM 729 O O . ILE A 1 87 ? -7.652 6.545 15.093 1.00 65.75 87 ILE A O 1
ATOM 733 N N . PHE A 1 88 ? -6.438 5.606 13.456 1.00 62.19 88 PHE A N 1
ATOM 734 C CA . PHE A 1 88 ? -6.769 4.225 13.795 1.00 62.19 88 PHE A CA 1
ATOM 735 C C . PHE A 1 88 ? -6.088 3.783 15.087 1.00 62.19 88 PHE A C 1
ATOM 737 O O . PHE A 1 88 ? -6.734 3.142 15.909 1.00 62.19 88 PHE A O 1
ATOM 744 N N . ILE A 1 89 ? -4.818 4.150 15.279 1.00 58.66 89 ILE A N 1
ATOM 745 C CA . ILE A 1 89 ? -4.087 3.948 16.531 1.00 58.66 89 ILE A CA 1
ATOM 746 C C . ILE A 1 89 ? -4.824 4.623 17.682 1.00 58.66 89 ILE A C 1
ATOM 748 O O . ILE A 1 89 ? -5.127 3.957 18.670 1.00 58.66 89 ILE A O 1
ATOM 752 N N . ASP A 1 90 ? -5.184 5.895 17.518 1.00 57.12 90 ASP A N 1
ATOM 753 C CA . ASP A 1 90 ? -5.832 6.653 18.581 1.00 57.12 90 ASP A CA 1
ATOM 754 C C . ASP A 1 90 ? -7.191 6.027 18.922 1.00 57.12 90 ASP A C 1
ATOM 756 O O . ASP A 1 90 ? -7.469 5.726 20.079 1.00 57.12 90 ASP A O 1
ATOM 760 N N . ARG A 1 91 ? -8.030 5.714 17.928 1.00 62.19 91 ARG A N 1
ATOM 761 C CA . ARG A 1 91 ? -9.347 5.099 18.175 1.00 62.19 91 ARG A CA 1
ATOM 762 C C . ARG A 1 91 ? -9.291 3.669 18.713 1.00 62.19 91 ARG A C 1
ATOM 764 O O . ARG A 1 91 ? -10.110 3.328 19.563 1.00 62.19 91 ARG A O 1
ATOM 771 N N . VAL A 1 92 ? -8.394 2.819 18.210 1.00 58.69 92 VAL A N 1
ATOM 772 C CA . VAL A 1 92 ? -8.316 1.409 18.632 1.00 58.69 92 VAL A CA 1
ATOM 773 C C . VAL A 1 92 ? -7.675 1.284 20.004 1.00 58.69 92 VAL A C 1
ATOM 775 O O . VAL A 1 92 ? -8.233 0.580 20.841 1.00 58.69 92 VAL A O 1
ATOM 778 N N . TRP A 1 93 ? -6.560 1.972 20.275 1.00 55.59 93 TRP A N 1
ATOM 779 C CA . TRP A 1 93 ? -5.947 1.891 21.600 1.00 55.59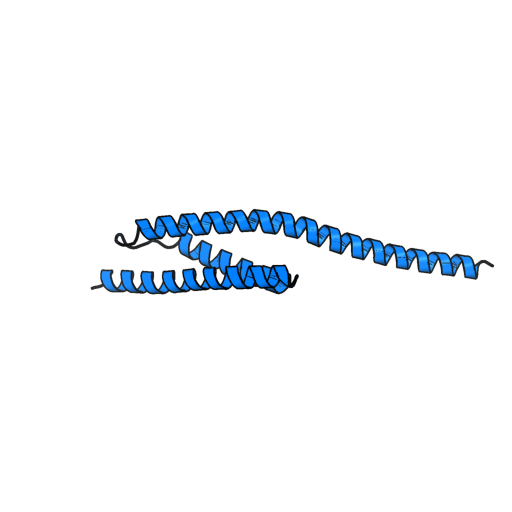 93 TRP A CA 1
ATOM 780 C C . TRP A 1 93 ? -6.809 2.540 22.667 1.00 55.59 93 TRP A C 1
ATOM 782 O O . TRP A 1 93 ? -6.906 1.973 23.747 1.00 55.59 93 TRP A O 1
ATOM 792 N N . THR A 1 94 ? -7.512 3.638 22.372 1.00 60.56 94 THR A N 1
ATOM 793 C CA . THR A 1 94 ? -8.422 4.219 23.371 1.00 60.56 94 THR A CA 1
ATOM 794 C C . THR A 1 94 ? -9.526 3.226 23.726 1.00 60.56 94 THR A C 1
ATOM 796 O O . THR A 1 94 ? -9.746 2.967 24.901 1.00 60.56 94 THR A O 1
ATOM 799 N N . LYS A 1 95 ? -10.134 2.565 22.733 1.00 65.38 95 LYS A N 1
ATOM 800 C CA . LYS A 1 95 ? -11.206 1.597 22.986 1.00 65.38 95 LYS A CA 1
ATOM 801 C C . LYS A 1 95 ? -10.722 0.302 23.651 1.00 65.38 95 LYS A C 1
ATOM 803 O O . LYS A 1 95 ? -11.383 -0.215 24.541 1.00 65.38 95 LYS A O 1
ATOM 808 N N . GLU A 1 96 ? -9.557 -0.221 23.264 1.00 64.12 96 GLU A N 1
ATOM 809 C CA . GLU A 1 96 ? -8.982 -1.416 23.899 1.00 64.12 96 GLU A CA 1
ATOM 810 C C . GLU A 1 96 ? -8.583 -1.149 25.362 1.00 64.12 96 GLU A C 1
ATOM 812 O O . GLU A 1 96 ? -8.767 -2.016 26.220 1.00 64.12 96 GLU A O 1
ATOM 817 N N . TYR A 1 97 ? -8.058 0.045 25.663 1.00 59.38 97 TYR A N 1
ATOM 818 C CA . TYR A 1 97 ? -7.774 0.467 27.035 1.00 59.38 97 TYR A CA 1
ATOM 819 C C . TYR A 1 97 ? -9.051 0.766 27.825 1.00 59.38 97 TYR A C 1
ATOM 821 O O . TYR A 1 97 ? -9.122 0.368 28.984 1.00 59.38 97 TYR A O 1
ATOM 829 N N . GLU A 1 98 ? -10.069 1.384 27.220 1.00 72.88 98 GLU A N 1
ATOM 830 C CA . GLU A 1 98 ? -11.395 1.563 27.831 1.00 72.88 98 GLU A CA 1
ATOM 831 C C . GLU A 1 98 ? -12.022 0.214 28.203 1.00 72.88 98 GLU A C 1
ATOM 833 O O . GLU A 1 98 ? -12.441 0.035 29.343 1.00 72.88 98 GLU A O 1
ATOM 838 N N . ASP A 1 99 ? -12.012 -0.772 27.301 1.00 77.44 99 ASP A N 1
ATOM 839 C CA . ASP A 1 99 ? -12.567 -2.107 27.560 1.00 77.44 99 ASP A CA 1
ATOM 840 C C . ASP A 1 99 ? -11.770 -2.880 28.630 1.00 77.44 99 ASP A C 1
ATOM 842 O O . ASP A 1 99 ? -12.327 -3.708 29.358 1.00 77.44 99 ASP A O 1
ATOM 846 N N . LYS A 1 100 ? -10.448 -2.671 28.723 1.00 73.25 100 LYS A N 1
ATOM 847 C CA . LYS A 1 100 ? -9.615 -3.237 29.804 1.00 73.25 100 LYS A CA 1
ATOM 848 C C . LYS A 1 100 ? -9.922 -2.567 31.141 1.00 73.25 100 LYS A C 1
ATOM 850 O O . LYS A 1 100 ? -10.232 -3.273 32.091 1.00 73.25 100 LYS A O 1
ATOM 855 N N . LEU A 1 101 ? -9.942 -1.235 31.188 1.00 74.00 101 LEU A N 1
ATOM 856 C CA . LEU A 1 101 ? -10.293 -0.467 32.386 1.00 74.00 101 LEU A CA 1
ATOM 857 C C . LEU A 1 101 ? -11.706 -0.788 32.881 1.00 74.00 101 LEU A C 1
ATOM 859 O O . LEU A 1 101 ? -11.913 -0.933 34.082 1.00 74.00 101 LEU A O 1
ATOM 863 N N . TYR A 1 102 ? -12.669 -0.940 31.970 1.00 81.81 102 TYR A N 1
ATOM 864 C CA . TYR A 1 102 ? -14.036 -1.314 32.315 1.00 81.81 102 TYR A CA 1
ATOM 865 C C . TYR A 1 102 ? -14.109 -2.732 32.894 1.00 81.81 102 TYR A C 1
ATOM 867 O O . TYR A 1 102 ? -14.721 -2.932 33.941 1.00 81.81 102 TYR A O 1
ATOM 875 N N . ARG A 1 103 ? -13.447 -3.715 32.263 1.00 85.69 103 ARG A N 1
ATOM 876 C CA . ARG A 1 103 ? -13.377 -5.089 32.793 1.00 85.69 103 ARG A CA 1
ATOM 877 C C . ARG A 1 103 ? -12.719 -5.151 34.162 1.00 85.69 103 ARG A C 1
ATOM 879 O O . ARG A 1 103 ? -13.258 -5.803 35.050 1.00 85.69 103 ARG A O 1
ATOM 886 N N . ASP A 1 104 ? -11.586 -4.480 34.325 1.00 86.56 104 ASP A N 1
ATOM 887 C CA . ASP A 1 104 ? -10.859 -4.450 35.591 1.00 86.56 104 ASP A CA 1
ATOM 888 C C . ASP A 1 104 ? -11.689 -3.740 36.672 1.00 86.56 104 ASP A C 1
ATOM 890 O O . ASP A 1 104 ? -11.747 -4.202 37.810 1.00 86.56 104 ASP A O 1
ATOM 894 N N . GLY A 1 105 ? -12.411 -2.675 36.305 1.00 80.75 105 GLY A N 1
ATOM 895 C CA . GLY A 1 105 ? -13.362 -1.988 37.178 1.00 80.75 105 GLY A CA 1
ATOM 896 C C . GLY A 1 105 ? -14.523 -2.877 37.634 1.00 80.75 105 GLY A C 1
ATOM 897 O O . GLY A 1 105 ? -14.841 -2.904 38.822 1.00 80.75 105 GLY A O 1
ATOM 898 N N . GLU A 1 106 ? -15.130 -3.649 36.730 1.00 90.69 106 GLU A N 1
ATOM 899 C CA . GLU A 1 106 ? -16.198 -4.602 37.075 1.00 90.69 106 GLU A CA 1
ATOM 900 C C . GLU A 1 106 ? -15.681 -5.766 37.937 1.00 90.69 106 GLU A C 1
ATOM 902 O O . GLU A 1 106 ? -16.348 -6.174 38.889 1.00 90.69 106 GLU A O 1
ATOM 907 N N . LEU A 1 107 ? -14.466 -6.258 37.675 1.00 87.62 107 LEU A N 1
ATOM 908 C CA . LEU A 1 107 ? -13.790 -7.248 38.521 1.00 87.62 107 LEU A CA 1
ATOM 909 C C . LEU A 1 107 ? -13.574 -6.721 39.942 1.00 87.62 107 LEU A C 1
A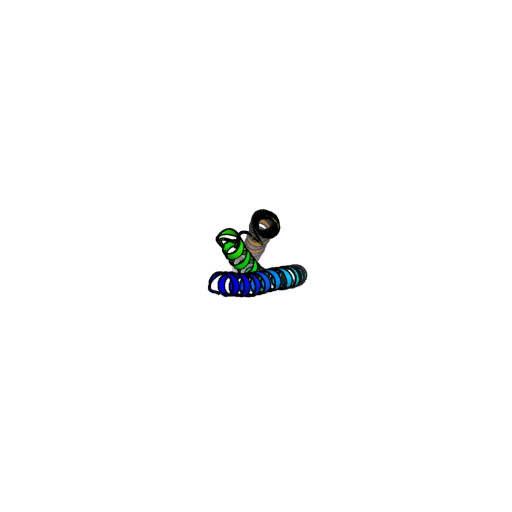TOM 911 O O . LEU A 1 107 ? -13.920 -7.400 40.910 1.00 87.62 107 LEU A O 1
ATOM 915 N N . LEU A 1 108 ? -13.055 -5.498 40.071 1.00 83.88 108 LEU A N 1
ATOM 916 C CA . LEU A 1 108 ? -12.825 -4.855 41.363 1.00 83.88 108 LEU A CA 1
ATOM 917 C C . LEU A 1 108 ? -14.142 -4.658 42.125 1.00 83.88 108 LEU A C 1
ATOM 919 O O . LEU A 1 108 ? -14.235 -4.960 43.312 1.00 83.88 108 LEU A O 1
ATOM 923 N N . LYS A 1 109 ? -15.189 -4.209 41.427 1.00 85.81 109 LYS A N 1
ATOM 924 C CA . LYS A 1 109 ? -16.536 -4.036 41.981 1.00 85.81 109 LYS A CA 1
ATOM 925 C C . LYS A 1 109 ? -17.133 -5.362 42.453 1.00 85.81 109 LYS A C 1
ATOM 927 O O . LYS A 1 109 ? -17.704 -5.425 43.537 1.00 85.81 109 LYS A O 1
ATOM 932 N N . SER A 1 110 ? -16.961 -6.435 41.681 1.00 82.25 110 SER A N 1
ATOM 933 C CA . SER A 1 110 ? -17.382 -7.779 42.084 1.00 82.25 110 SER A CA 1
ATOM 934 C C . SER A 1 110 ? -16.662 -8.247 43.350 1.00 82.25 110 SER A C 1
ATOM 936 O O . SER A 1 110 ? -17.290 -8.862 44.210 1.00 82.25 110 SER A O 1
ATOM 938 N N . GLN A 1 111 ? -15.362 -7.976 43.477 1.00 83.38 111 GLN A N 1
ATOM 939 C CA . GLN A 1 111 ? -14.582 -8.340 44.665 1.00 83.38 111 GLN A CA 1
ATOM 940 C C . GLN A 1 111 ? -14.989 -7.519 45.895 1.00 83.38 111 GLN A C 1
ATOM 942 O O . GLN A 1 111 ? -15.131 -8.075 46.982 1.00 83.38 111 GLN A O 1
ATOM 947 N N . LEU A 1 112 ? -15.236 -6.218 45.725 1.00 81.31 112 LEU A N 1
ATOM 948 C CA . LEU A 1 112 ? -15.734 -5.346 46.792 1.00 81.31 112 LEU A CA 1
ATOM 949 C C . LEU A 1 112 ? -17.098 -5.814 47.311 1.00 81.31 112 LEU A C 1
ATOM 951 O O . LEU A 1 112 ? -17.264 -5.982 48.516 1.00 81.31 112 LEU A O 1
ATOM 955 N N . ASN A 1 113 ? -18.031 -6.135 46.413 1.00 77.12 113 ASN A N 1
ATOM 956 C CA . ASN A 1 113 ? -19.340 -6.668 46.797 1.00 77.12 113 ASN A CA 1
ATOM 957 C C . ASN A 1 113 ? -19.223 -7.983 47.590 1.00 77.12 113 ASN A C 1
ATOM 959 O O . ASN A 1 113 ? -19.980 -8.211 48.529 1.00 77.12 113 ASN A O 1
ATOM 963 N N . GLN A 1 114 ? -18.276 -8.859 47.235 1.00 80.19 114 GLN A N 1
ATOM 964 C CA . GLN A 1 114 ? -18.034 -10.095 47.988 1.00 80.19 114 GLN A CA 1
ATOM 965 C C . GLN A 1 114 ? -17.525 -9.812 49.406 1.00 80.19 114 GLN A C 1
ATOM 967 O O . GLN A 1 114 ? -17.967 -10.473 50.346 1.00 80.19 114 GLN A O 1
ATOM 972 N N . LEU A 1 115 ? -16.641 -8.827 49.584 1.00 73.19 115 LEU A N 1
ATOM 973 C CA . LEU A 1 115 ? -16.155 -8.417 50.905 1.00 73.19 115 LEU A CA 1
ATOM 974 C C . LEU A 1 115 ? -17.274 -7.827 51.774 1.00 73.19 115 LEU A C 1
ATOM 976 O O . LEU A 1 115 ? -17.366 -8.167 52.952 1.00 73.19 115 LEU A O 1
ATOM 980 N N . GLU A 1 116 ? -18.149 -6.999 51.200 1.00 72.12 116 GLU A N 1
ATOM 981 C CA . GLU A 1 116 ? -19.291 -6.408 51.913 1.00 72.12 116 GLU A CA 1
ATOM 982 C C . GLU A 1 116 ? -20.308 -7.464 52.368 1.00 72.12 116 GLU A C 1
ATOM 984 O O . GLU A 1 116 ? -20.788 -7.408 53.497 1.00 72.12 116 GLU A O 1
ATOM 989 N N . ILE A 1 117 ? -20.593 -8.471 51.533 1.00 72.50 117 ILE A N 1
ATOM 990 C CA . ILE A 1 117 ? -21.482 -9.589 51.895 1.00 72.50 117 ILE A CA 1
ATOM 991 C C . ILE A 1 117 ? -20.850 -10.475 52.977 1.00 72.50 117 ILE A C 1
ATOM 993 O O . ILE A 1 117 ? -21.556 -10.967 53.847 1.00 72.50 117 ILE A O 1
ATOM 997 N N . SER A 1 118 ? -19.5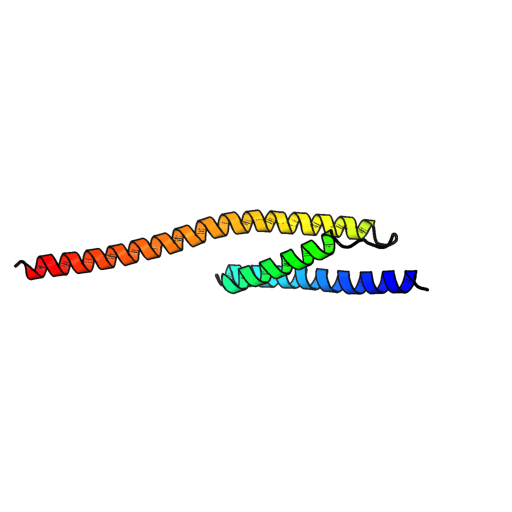27 -10.660 52.945 1.00 60.88 118 SER A N 1
ATOM 998 C CA . SER A 1 118 ? -18.792 -11.476 53.927 1.00 60.88 118 SER A CA 1
ATOM 999 C C . SER A 1 118 ? -18.641 -10.803 55.298 1.00 60.88 118 SER A C 1
ATOM 1001 O O . SER A 1 118 ? -18.172 -11.438 56.240 1.00 60.88 118 SER A O 1
ATOM 1003 N N . SER A 1 119 ? -18.969 -9.512 55.393 1.00 55.62 119 SER A N 1
ATOM 1004 C CA . SER A 1 119 ? -18.825 -8.692 56.603 1.00 55.62 119 SER A CA 1
ATOM 1005 C C . SER A 1 119 ? -20.142 -8.513 57.379 1.00 55.62 119 SER A C 1
ATOM 1007 O O . SER A 1 119 ? -20.138 -7.830 58.403 1.00 55.62 119 SER A O 1
ATOM 1009 N N . ASN A 1 120 ? -21.239 -9.124 56.906 1.00 51.88 120 ASN A N 1
ATOM 1010 C CA . ASN A 1 120 ? -22.560 -9.193 57.550 1.00 51.88 120 ASN A CA 1
ATOM 1011 C C . ASN A 1 120 ? -22.881 -10.627 57.987 1.00 51.88 120 ASN A C 1
ATOM 1013 O O . ASN A 1 120 ? -23.608 -10.770 58.995 1.00 51.88 120 ASN A O 1
#

Sequence (120 aa):
MAQYYKEKLYEFNINRECKAIYMGCDKFVEAINDKNLSSARMFLEMIINSCKYIRTTKPPVKYKEIHKQMKKVCNNLMKLYRDIFSIFIDRVWTKEYEDKLYRDGELLKSQLNQLEISSN

Foldseek 3Di:
DVLVVLQVVVVVLLVVLVVLLVVLVVQLVVCVVVVPPVSNVVSLVSNLVSLVVLLPDDHDPVCVVVSVVSNVVSVVSVVVVVVCVVVCCVVVVVVVVVVVVVVVVVVVVVVVVVVVVVVD

Radius of gyration: 24.27 Å; chains: 1; bounding box: 43×23×85 Å